Protein AF-A0A2J4PEJ8-F1 (afdb_monomer)

Sequence (46 aa):
WLPSPMRFRNPGLSMSTDAEADEYLRYAVNGEAVAEMKNIIIAQRN

Secondary structure (DSSP,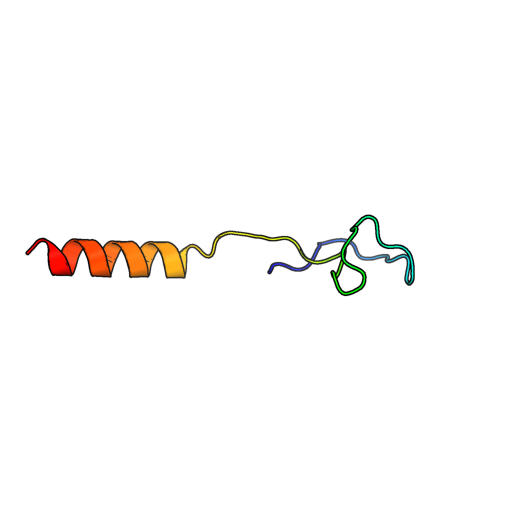 8-state):
-EE---SS--TT---SSSTT--TTEE----HHHHHHHHHHHHHHH-

Structure (mmCIF, N/CA/C/O backbone):
data_AF-A0A2J4PEJ8-F1
#
_entry.id   AF-A0A2J4PEJ8-F1
#
loop_
_atom_site.group_PDB
_atom_site.id
_atom_site.type_symbol
_atom_site.label_atom_id
_atom_site.label_alt_id
_atom_site.label_comp_id
_atom_site.label_asym_id
_atom_site.label_entity_id
_atom_site.label_seq_id
_atom_site.pdbx_PDB_ins_code
_atom_site.Cartn_x
_atom_site.Cartn_y
_atom_site.Cartn_z
_atom_site.occupancy
_atom_site.B_iso_or_equiv
_atom_site.auth_seq_id
_atom_site.auth_comp_id
_atom_site.auth_asym_id
_atom_site.auth_atom_id
_atom_site.pdbx_PDB_model_num
ATOM 1 N N . TRP A 1 1 ? -1.837 -0.619 -2.830 1.00 90.38 1 TRP A N 1
ATOM 2 C CA . TRP A 1 1 ? -0.549 -0.609 -3.548 1.00 90.38 1 TRP A CA 1
ATOM 3 C C . TRP A 1 1 ? -0.266 0.791 -4.047 1.00 90.38 1 TRP A C 1
ATOM 5 O O . TRP A 1 1 ? -1.188 1.437 -4.527 1.00 90.38 1 TRP A O 1
ATOM 15 N N . LEU A 1 2 ? 0.967 1.269 -3.895 1.00 95.69 2 LEU A N 1
ATOM 16 C CA . LEU A 1 2 ? 1.409 2.574 -4.384 1.00 95.69 2 LEU A CA 1
ATOM 17 C C . LEU A 1 2 ? 2.409 2.378 -5.527 1.00 95.69 2 LEU A C 1
ATOM 19 O O . LEU A 1 2 ? 3.316 1.558 -5.381 1.00 95.69 2 LEU A O 1
ATOM 23 N N . PRO A 1 3 ? 2.294 3.114 -6.642 1.00 95.62 3 PRO A N 1
ATOM 24 C CA . PRO A 1 3 ? 3.270 3.021 -7.715 1.00 95.62 3 PRO A CA 1
ATOM 25 C C . PRO A 1 3 ? 4.635 3.549 -7.259 1.00 95.62 3 PRO A C 1
ATOM 27 O O . PRO A 1 3 ? 4.741 4.537 -6.530 1.00 95.62 3 PRO A O 1
ATOM 30 N N . SER A 1 4 ? 5.701 2.900 -7.713 1.00 93.88 4 SER A N 1
ATOM 31 C CA . SER A 1 4 ? 7.068 3.372 -7.525 1.00 93.88 4 SER A CA 1
ATOM 32 C C . SER A 1 4 ? 7.286 4.686 -8.289 1.00 93.88 4 SER A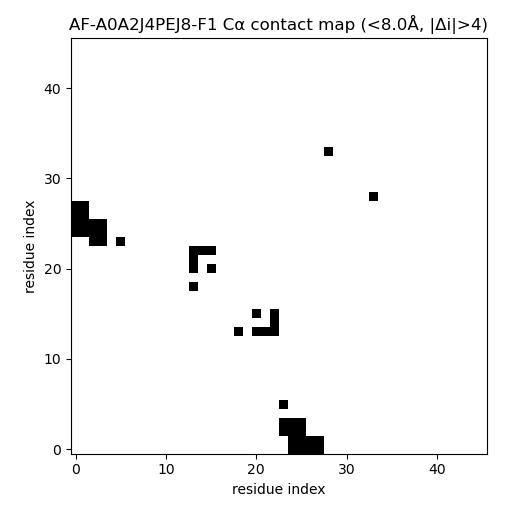 C 1
ATOM 34 O O . SER A 1 4 ? 6.837 4.807 -9.431 1.00 93.88 4 SER A O 1
ATOM 36 N N . PRO A 1 5 ? 8.036 5.654 -7.727 1.00 95.81 5 PRO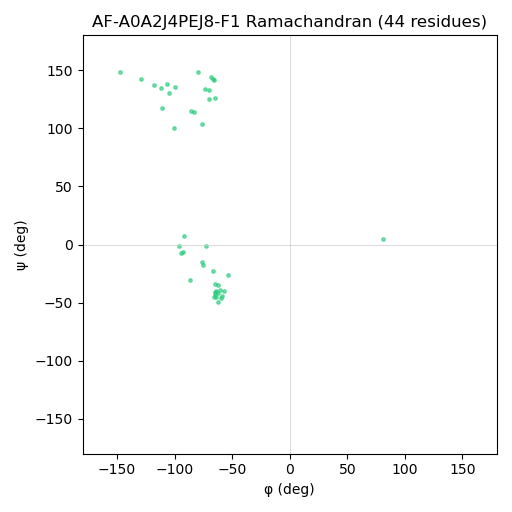 A N 1
ATOM 37 C CA . PRO A 1 5 ? 8.372 6.902 -8.417 1.00 95.81 5 PRO A CA 1
ATOM 38 C C . PRO A 1 5 ? 9.409 6.718 -9.542 1.00 95.81 5 PRO A C 1
ATOM 40 O O . PRO A 1 5 ? 9.797 7.686 -10.195 1.00 95.81 5 PRO A O 1
ATOM 43 N N . MET A 1 6 ? 9.905 5.495 -9.763 1.00 95.75 6 MET A N 1
ATOM 44 C CA . MET A 1 6 ? 10.891 5.208 -10.803 1.00 95.75 6 MET A CA 1
ATOM 45 C C . MET A 1 6 ? 10.326 5.446 -12.204 1.00 95.75 6 MET A C 1
ATOM 47 O O . MET A 1 6 ? 9.310 4.873 -12.599 1.00 95.75 6 MET A O 1
ATOM 51 N N . ARG A 1 7 ? 11.042 6.269 -12.976 1.00 95.38 7 ARG A N 1
ATOM 52 C CA . ARG A 1 7 ? 10.664 6.649 -14.345 1.00 95.38 7 ARG A CA 1
ATOM 53 C C . ARG A 1 7 ? 11.152 5.664 -15.406 1.00 95.38 7 ARG A C 1
ATOM 55 O O . ARG A 1 7 ? 10.493 5.507 -16.425 1.00 95.38 7 ARG A O 1
ATOM 62 N N . PHE A 1 8 ? 12.285 5.008 -15.164 1.00 93.75 8 PHE A N 1
ATOM 63 C CA . PHE A 1 8 ? 12.846 3.982 -16.043 1.00 93.75 8 PHE A CA 1
ATOM 64 C C . PHE A 1 8 ? 12.662 2.607 -15.409 1.00 93.75 8 PHE A C 1
ATOM 66 O O . PHE A 1 8 ? 12.846 2.460 -14.198 1.00 93.75 8 PHE A O 1
ATOM 73 N N . ARG A 1 9 ? 12.279 1.619 -16.222 1.00 92.44 9 ARG A N 1
ATOM 74 C CA . ARG A 1 9 ? 11.949 0.263 -15.772 1.00 92.44 9 ARG A CA 1
ATOM 75 C C . ARG A 1 9 ? 12.700 -0.776 -16.595 1.00 92.44 9 ARG A C 1
ATOM 77 O O . ARG A 1 9 ? 12.850 -0.588 -17.800 1.00 92.44 9 ARG A O 1
ATOM 84 N N . ASN A 1 10 ? 13.144 -1.850 -15.945 1.00 90.81 10 ASN A N 1
ATOM 85 C CA . ASN A 1 10 ? 13.730 -3.011 -16.609 1.00 90.81 10 ASN A CA 1
ATOM 86 C C . ASN A 1 10 ? 12.670 -4.123 -16.701 1.00 90.81 10 ASN A C 1
ATOM 88 O O . ASN A 1 10 ? 12.407 -4.778 -15.692 1.00 90.81 10 ASN A O 1
ATOM 92 N N . PRO A 1 11 ? 12.011 -4.311 -17.855 1.00 82.56 11 PRO A N 1
ATOM 93 C CA . PRO A 1 11 ? 10.998 -5.349 -17.998 1.00 82.56 11 PRO A CA 1
ATOM 94 C C . PRO A 1 11 ? 11.630 -6.748 -17.943 1.00 82.56 11 PRO A C 1
ATOM 96 O O . PRO A 1 11 ? 12.725 -6.963 -18.456 1.00 82.56 11 PRO A O 1
ATOM 99 N N . GLY A 1 12 ? 10.921 -7.710 -17.349 1.00 81.75 12 GLY A N 1
ATOM 100 C CA . GLY A 1 12 ? 11.338 -9.119 -17.322 1.00 81.75 12 GLY A CA 1
ATOM 101 C C . GLY A 1 12 ? 12.371 -9.484 -16.251 1.00 81.75 12 GLY A C 1
ATOM 102 O O . GLY A 1 12 ? 12.811 -10.629 -16.211 1.00 81.75 12 GLY A O 1
ATOM 103 N N . LEU A 1 13 ? 12.738 -8.546 -15.373 1.00 84.19 13 LEU A N 1
ATOM 104 C CA . LEU A 1 13 ? 13.510 -8.822 -14.164 1.00 84.19 13 LEU A CA 1
ATOM 105 C C . LEU A 1 13 ? 12.618 -8.601 -12.940 1.00 84.19 13 LEU A C 1
ATOM 107 O O . LEU A 1 13 ? 12.170 -7.481 -12.704 1.00 84.19 13 LEU A O 1
ATOM 111 N N . SER A 1 14 ? 12.393 -9.661 -12.168 1.00 84.81 14 SER A N 1
ATOM 112 C CA . SER A 1 14 ? 11.730 -9.605 -10.863 1.00 84.81 14 SER A CA 1
ATOM 113 C C . SER A 1 14 ? 12.710 -10.072 -9.794 1.00 84.81 14 SER A C 1
ATOM 115 O O . SER A 1 14 ? 13.435 -11.046 -10.006 1.00 84.81 14 SER A O 1
ATOM 117 N N . MET A 1 15 ? 12.750 -9.368 -8.663 1.00 88.25 15 MET A N 1
ATOM 118 C CA . MET A 1 15 ? 13.502 -9.799 -7.480 1.00 88.25 15 MET A CA 1
ATOM 119 C C . MET A 1 15 ? 12.620 -10.610 -6.520 1.00 88.25 15 MET A C 1
ATOM 121 O O . MET A 1 15 ? 13.115 -11.152 -5.530 1.00 88.25 15 MET A O 1
ATOM 125 N N . SER A 1 16 ? 11.320 -10.696 -6.807 1.00 87.69 16 SER A N 1
ATOM 126 C CA . SER A 1 16 ? 10.345 -11.468 -6.047 1.00 87.69 16 SER A CA 1
ATOM 127 C C . SER A 1 16 ? 10.400 -12.956 -6.398 1.00 87.69 16 SER A C 1
ATOM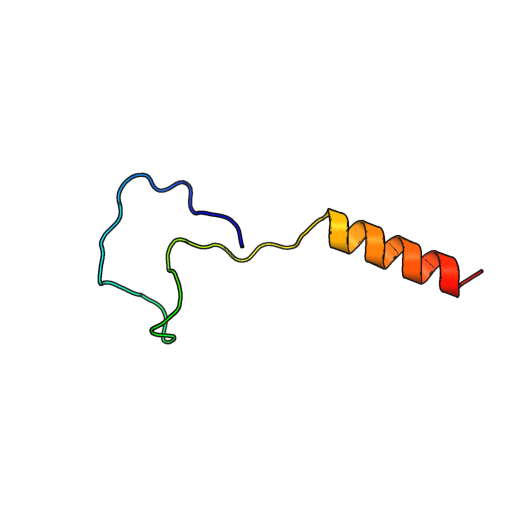 129 O O . SER A 1 16 ? 10.656 -13.340 -7.538 1.00 87.69 16 SER A O 1
ATOM 131 N N . THR A 1 17 ? 10.091 -13.814 -5.422 1.00 90.69 17 THR A N 1
ATOM 132 C CA . THR A 1 17 ? 9.807 -15.237 -5.678 1.00 90.69 17 THR A CA 1
ATOM 133 C C . THR A 1 17 ? 8.412 -15.457 -6.265 1.00 90.69 17 THR A C 1
ATOM 135 O O . THR A 1 17 ? 8.123 -16.542 -6.763 1.00 90.69 17 THR A O 1
ATOM 138 N N . ASP A 1 18 ? 7.542 -14.451 -6.180 1.00 89.38 18 ASP A N 1
ATOM 139 C CA . ASP A 1 18 ? 6.246 -14.422 -6.850 1.00 89.38 18 ASP A CA 1
ATOM 140 C C . ASP A 1 18 ? 6.422 -13.877 -8.273 1.00 89.38 18 ASP A C 1
ATOM 142 O O . ASP A 1 18 ? 6.797 -12.716 -8.462 1.00 89.38 18 ASP A O 1
ATOM 146 N N . ALA A 1 19 ? 6.167 -14.735 -9.263 1.00 85.88 19 ALA A N 1
ATOM 147 C CA . ALA A 1 19 ? 6.319 -14.421 -10.682 1.00 85.88 19 ALA A CA 1
ATOM 148 C C . ALA A 1 19 ? 5.321 -13.359 -11.173 1.00 85.88 19 ALA A C 1
ATOM 150 O O . ALA A 1 19 ? 5.608 -12.669 -12.150 1.00 85.88 19 ALA A O 1
ATOM 151 N N . GLU A 1 20 ? 4.192 -13.195 -10.479 1.00 87.06 20 GLU A N 1
ATOM 152 C CA . GLU A 1 20 ? 3.137 -12.244 -10.841 1.00 87.06 20 GLU A CA 1
ATOM 153 C C . GLU A 1 20 ? 3.255 -10.918 -10.071 1.00 87.06 20 GLU A C 1
ATOM 155 O O . GLU A 1 20 ? 2.464 -9.993 -10.278 1.00 87.06 20 GLU A O 1
ATOM 160 N N . ALA A 1 21 ? 4.240 -10.798 -9.175 1.00 88.25 21 ALA A N 1
ATOM 161 C CA . ALA A 1 21 ? 4.454 -9.581 -8.411 1.0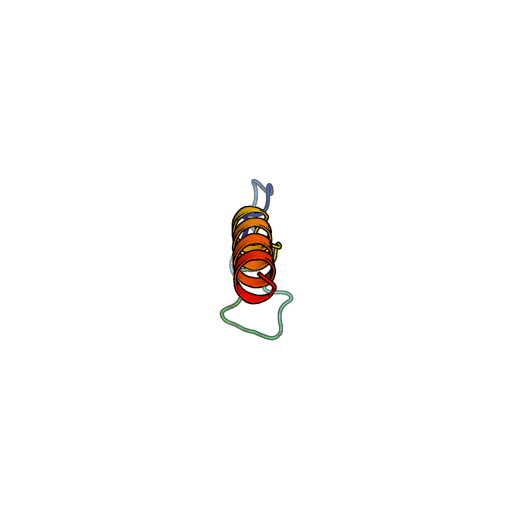0 88.25 21 ALA A CA 1
ATOM 162 C C . ALA A 1 21 ? 4.972 -8.447 -9.307 1.00 88.25 21 ALA A C 1
ATOM 164 O O . ALA A 1 21 ? 6.022 -8.551 -9.943 1.00 88.25 21 ALA A O 1
ATOM 165 N N . ASP A 1 22 ? 4.272 -7.311 -9.290 1.00 89.50 22 ASP A N 1
ATOM 166 C CA . ASP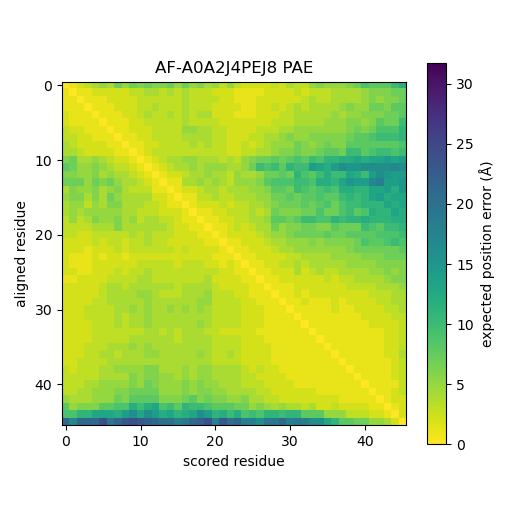 A 1 22 ? 4.788 -6.076 -9.875 1.00 89.50 22 ASP A CA 1
ATOM 167 C C . ASP A 1 22 ? 5.839 -5.458 -8.939 1.00 89.50 22 ASP A C 1
ATOM 169 O O . ASP A 1 22 ? 5.511 -4.824 -7.934 1.00 89.50 22 ASP A O 1
ATOM 173 N N . GLU A 1 23 ? 7.113 -5.616 -9.305 1.00 91.88 23 GLU A N 1
ATOM 174 C CA . GLU A 1 23 ? 8.286 -5.060 -8.611 1.00 91.88 23 GLU A CA 1
ATOM 175 C C . GLU A 1 23 ? 8.191 -3.535 -8.401 1.00 91.88 23 GLU A C 1
ATOM 177 O O . GLU A 1 23 ? 8.768 -2.967 -7.470 1.00 91.88 23 GLU A O 1
ATOM 182 N N . TYR A 1 24 ? 7.442 -2.835 -9.256 1.00 92.31 24 TYR A N 1
ATOM 183 C CA . TYR A 1 24 ? 7.266 -1.391 -9.169 1.00 92.31 24 TYR A CA 1
ATOM 184 C C . TYR A 1 24 ? 6.047 -0.983 -8.336 1.00 92.31 24 TYR A C 1
ATOM 186 O O . TYR A 1 24 ? 5.759 0.216 -8.261 1.00 92.31 24 TYR A O 1
ATOM 194 N N . LEU A 1 25 ? 5.359 -1.911 -7.667 1.00 93.25 25 LEU A N 1
ATOM 195 C CA . LEU A 1 25 ? 4.338 -1.604 -6.667 1.00 93.25 25 LEU A CA 1
ATOM 196 C C . LEU A 1 25 ? 4.895 -1.718 -5.249 1.00 93.25 25 LEU A C 1
ATOM 198 O O . LEU A 1 25 ? 5.564 -2.669 -4.867 1.00 93.25 25 LEU A O 1
ATOM 202 N N . ARG A 1 26 ? 4.563 -0.732 -4.418 1.00 92.12 26 ARG A N 1
ATOM 203 C CA . ARG A 1 26 ? 4.910 -0.698 -2.997 1.00 92.12 26 ARG A CA 1
ATOM 204 C C . ARG A 1 26 ? 3.680 -1.009 -2.167 1.00 92.12 26 ARG A C 1
ATOM 206 O O . ARG A 1 26 ? 2.620 -0.399 -2.351 1.00 92.12 26 ARG A O 1
ATOM 213 N N . TYR A 1 27 ? 3.818 -1.938 -1.231 1.00 92.06 27 TYR A N 1
ATOM 214 C CA . TYR A 1 27 ? 2.799 -2.129 -0.212 1.00 92.06 27 TYR A CA 1
ATOM 215 C C . TYR A 1 27 ? 2.816 -0.938 0.751 1.00 92.06 27 TYR A C 1
ATOM 217 O O . TYR A 1 27 ? 3.877 -0.507 1.201 1.00 92.06 27 TYR A O 1
ATOM 225 N N . ALA A 1 28 ? 1.641 -0.391 1.049 1.00 94.75 28 ALA A N 1
ATOM 226 C CA . ALA A 1 28 ? 1.483 0.704 1.993 1.00 94.75 28 ALA A CA 1
ATOM 227 C C . ALA A 1 28 ? 0.144 0.577 2.714 1.00 94.75 28 ALA A C 1
ATOM 229 O O . ALA A 1 28 ? -0.838 0.101 2.140 1.00 94.75 28 ALA A O 1
ATOM 230 N N . VAL A 1 29 ? 0.114 1.034 3.963 1.00 96.38 29 VAL A N 1
ATOM 231 C CA . VAL A 1 29 ? -1.108 1.084 4.765 1.00 96.38 29 VAL A CA 1
ATOM 232 C C . VAL A 1 29 ? -1.996 2.223 4.266 1.00 96.38 29 VAL A C 1
ATOM 234 O O . VAL A 1 29 ? -1.522 3.339 4.057 1.00 96.38 29 VAL A O 1
ATOM 237 N N . ASN A 1 30 ? -3.289 1.946 4.094 1.00 97.00 30 ASN A N 1
ATOM 238 C CA . ASN A 1 30 ? -4.277 2.967 3.763 1.00 97.00 30 ASN A CA 1
ATOM 239 C C . ASN A 1 30 ? -4.734 3.684 5.046 1.00 97.00 30 ASN A C 1
ATOM 241 O O . ASN A 1 30 ? -5.370 3.079 5.909 1.00 97.00 30 ASN A O 1
ATOM 245 N N . GLY A 1 31 ? -4.414 4.975 5.162 1.00 96.75 31 GLY A N 1
ATOM 246 C CA . GLY A 1 31 ? -4.780 5.792 6.321 1.00 96.75 31 GLY A CA 1
ATOM 247 C C . GLY A 1 31 ? -6.288 5.990 6.496 1.00 96.75 31 GLY A C 1
ATOM 248 O O . GLY A 1 31 ? -6.762 6.007 7.629 1.00 96.75 31 GLY A O 1
ATOM 249 N N . GLU A 1 32 ? -7.050 6.078 5.404 1.00 98.06 32 GLU A N 1
ATOM 250 C CA . GLU A 1 32 ? -8.514 6.188 5.451 1.00 98.06 32 GLU A CA 1
ATOM 251 C C . GLU A 1 32 ? -9.130 4.910 6.013 1.00 98.06 32 GLU A C 1
ATOM 253 O O . GLU A 1 32 ? -9.939 4.975 6.935 1.00 98.06 32 GLU A O 1
ATOM 258 N N . ALA A 1 33 ? -8.660 3.748 5.551 1.00 97.81 33 ALA A N 1
ATOM 259 C CA . ALA A 1 33 ? -9.098 2.462 6.087 1.00 97.81 33 ALA A CA 1
ATOM 260 C C . ALA A 1 33 ? -8.781 2.341 7.590 1.00 97.81 33 ALA A C 1
ATOM 262 O O . ALA A 1 33 ? -9.591 1.840 8.365 1.00 97.81 33 ALA A O 1
ATOM 263 N N . VAL A 1 34 ? -7.623 2.839 8.039 1.00 98.19 34 VAL A N 1
ATOM 264 C CA . VAL A 1 34 ? -7.280 2.874 9.472 1.00 98.19 34 VAL A CA 1
ATO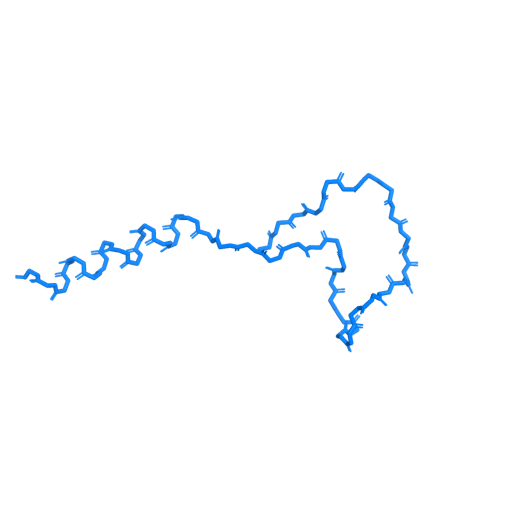M 265 C C . VAL A 1 34 ? -8.220 3.789 10.259 1.00 98.19 34 VAL A C 1
ATOM 267 O O . VAL A 1 34 ? -8.661 3.422 11.351 1.00 98.19 34 VAL A O 1
ATOM 270 N N . ALA A 1 35 ? -8.549 4.964 9.722 1.00 98.50 35 ALA A N 1
ATOM 271 C CA . ALA A 1 35 ? -9.494 5.882 10.351 1.00 98.50 35 ALA A CA 1
ATOM 272 C C . ALA A 1 35 ? -10.909 5.282 10.431 1.00 98.50 35 ALA A C 1
ATOM 274 O O . ALA A 1 35 ? -11.568 5.396 11.464 1.00 98.50 35 ALA A O 1
ATOM 275 N N . GLU A 1 36 ? -11.352 4.588 9.385 1.00 98.44 36 GLU A N 1
ATOM 276 C CA . GLU A 1 36 ? -12.626 3.871 9.368 1.00 98.44 36 GLU A CA 1
ATOM 277 C C . GLU A 1 36 ? -12.658 2.755 10.420 1.00 98.44 36 GLU A C 1
ATOM 279 O O . GLU A 1 36 ? -13.567 2.713 11.250 1.00 98.44 36 GLU A O 1
ATOM 284 N N . MET A 1 37 ? -11.624 1.908 10.467 1.00 98.31 37 MET A N 1
ATOM 285 C CA . MET A 1 37 ? -11.506 0.855 11.482 1.00 98.31 37 MET A CA 1
ATOM 286 C C . MET A 1 37 ? -11.553 1.425 12.902 1.00 98.31 37 MET A C 1
ATOM 288 O O . MET A 1 37 ? -12.220 0.871 13.778 1.00 98.31 37 MET A O 1
ATOM 292 N N . LYS A 1 38 ? -10.898 2.569 13.136 1.00 98.25 38 LYS A N 1
ATOM 293 C CA . LYS A 1 38 ? -10.973 3.278 14.418 1.00 98.25 38 LYS A CA 1
ATOM 294 C C . LYS A 1 38 ? -12.414 3.667 14.761 1.00 98.25 38 LYS A C 1
ATOM 296 O O . LYS A 1 38 ? -12.828 3.473 15.903 1.00 98.25 38 LYS A O 1
ATOM 301 N N . ASN A 1 39 ? -13.175 4.194 13.804 1.00 98.12 39 ASN A N 1
ATOM 302 C CA . ASN A 1 39 ? -14.562 4.600 14.033 1.00 98.12 39 ASN A CA 1
ATOM 303 C C . ASN A 1 39 ? -15.462 3.405 14.374 1.00 98.12 39 ASN A C 1
ATOM 305 O O . ASN A 1 39 ? -16.261 3.504 15.302 1.00 98.12 39 ASN A O 1
ATOM 309 N N . ILE A 1 40 ? -15.285 2.266 13.696 1.00 98.19 40 ILE A N 1
ATOM 310 C CA . ILE A 1 40 ? -16.019 1.02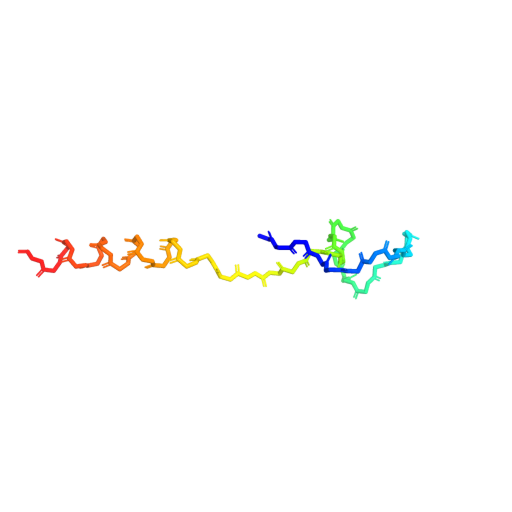4 13.992 1.00 98.19 40 ILE A CA 1
ATOM 311 C C . ILE A 1 40 ? -15.759 0.574 15.437 1.00 98.19 40 ILE A C 1
ATOM 313 O O . ILE A 1 40 ? -16.698 0.276 16.173 1.00 98.19 40 ILE A O 1
ATOM 317 N N . ILE A 1 41 ? -14.494 0.578 15.873 1.00 98.12 41 ILE A N 1
ATOM 318 C CA . ILE A 1 41 ? -14.117 0.191 17.241 1.00 98.12 41 ILE A CA 1
ATOM 319 C C . ILE A 1 41 ? -14.737 1.133 18.279 1.00 98.12 41 ILE A C 1
ATOM 321 O O . ILE A 1 41 ? -15.194 0.672 19.323 1.00 98.12 41 ILE A O 1
ATOM 325 N N . ILE A 1 42 ? -14.747 2.444 18.020 1.00 98.25 42 ILE A N 1
ATOM 326 C CA . ILE A 1 42 ? -15.375 3.422 18.920 1.00 98.25 42 ILE A CA 1
ATOM 327 C C . ILE A 1 42 ? -16.884 3.173 19.003 1.00 98.25 42 ILE A C 1
ATOM 329 O O . ILE A 1 42 ? -17.425 3.137 20.102 1.00 98.25 42 ILE A O 1
ATOM 333 N N . ALA A 1 43 ? -17.549 2.948 17.868 1.00 96.19 43 ALA A N 1
ATOM 334 C CA . ALA A 1 43 ? -18.986 2.696 17.824 1.00 96.19 43 ALA A CA 1
ATOM 335 C C . ALA A 1 43 ? -19.396 1.421 18.582 1.00 96.19 43 ALA A C 1
ATOM 337 O O . ALA A 1 43 ? -20.451 1.409 19.195 1.00 96.19 43 ALA A O 1
ATOM 338 N N . GLN A 1 44 ? -18.564 0.373 18.580 1.00 94.25 44 GLN A N 1
ATOM 339 C CA . GLN A 1 44 ? -18.826 -0.869 19.325 1.00 94.25 44 GLN A CA 1
ATOM 340 C C . GLN A 1 44 ? -18.598 -0.761 20.841 1.00 94.25 44 GLN A C 1
ATOM 342 O O . GLN A 1 44 ? -19.018 -1.644 21.584 1.00 94.25 44 GLN A O 1
ATOM 347 N N . ARG A 1 45 ? -17.863 0.258 21.298 1.00 86.31 45 ARG A N 1
ATOM 348 C CA . ARG A 1 45 ? -17.527 0.466 22.717 1.00 86.31 45 ARG A CA 1
ATOM 349 C C . ARG A 1 45 ? -18.497 1.403 23.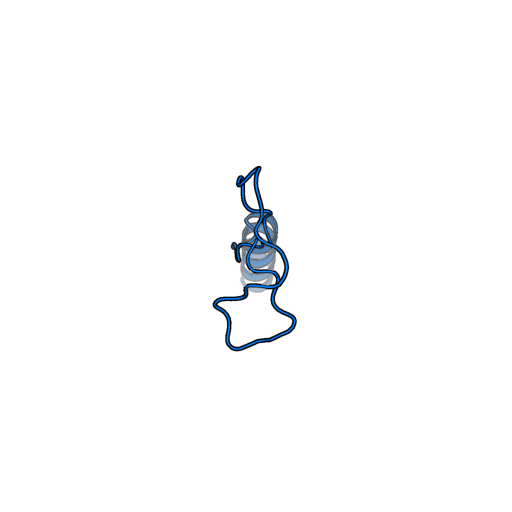442 1.00 86.31 45 ARG A C 1
ATOM 351 O O . ARG A 1 45 ? -18.356 1.556 24.654 1.00 86.31 45 ARG A O 1
ATOM 358 N N . ASN A 1 46 ? -19.419 2.021 22.706 1.00 57.12 46 ASN A N 1
ATOM 359 C CA . ASN A 1 46 ? -20.507 2.854 23.221 1.00 57.12 46 ASN A CA 1
ATOM 360 C C . ASN A 1 46 ? -21.793 2.032 23.328 1.00 57.12 46 ASN A C 1
ATOM 362 O O . ASN A 1 46 ? -22.604 2.362 24.218 1.00 57.12 46 ASN A O 1
#

Mean predicted aligned error: 4.35 Å

Organism: NCBI:txid1134687

Solvent-accessible surface area (backbone atoms only — not comparable to full-atom values): 3167 Å² total; per-residue (Å²): 113,42,78,51,89,69,88,77,82,70,84,95,68,67,93,57,92,52,89,84,59,61,81,56,51,38,88,65,86,58,66,65,61,51,52,50,54,50,50,55,54,53,63,74,75,108

Foldseek 3Di:
DDFAPDPDDDPPDDPDPDPPDDNRDDDDDDPVVVVVVVVVVVVVVD

pLDDT: mean 92.18, std 7.04, range [57.12, 98.5]

Radius of gyration: 17.19 Å; Cα contacts (8 Å, |Δi|>4): 23; chains: 1; bounding box: 34×22×41 Å